Protein AF-M1EKH9-F1 (afdb_monomer)

pLDDT: mean 73.59, std 18.24, range [40.25, 94.81]

Mean predicted aligned error: 17.8 Å

Organism: Mustela putorius furo (NCBI:txid9669)

Structure (mmCIF, N/CA/C/O backbone):
data_AF-M1EKH9-F1
#
_entry.id   AF-M1EKH9-F1
#
loop_
_atom_site.group_PDB
_atom_site.id
_atom_site.type_symbol
_atom_site.label_atom_id
_atom_site.label_alt_id
_atom_site.label_comp_id
_atom_site.label_asym_id
_atom_site.label_entity_id
_atom_site.label_seq_id
_atom_site.pdbx_PDB_ins_code
_atom_site.Cartn_x
_atom_site.Cartn_y
_atom_site.Cartn_z
_atom_site.occupancy
_atom_site.B_iso_or_equiv
_atom_site.auth_seq_id
_atom_site.auth_comp_id
_atom_site.auth_asym_id
_atom_site.auth_atom_id
_atom_site.pdbx_PDB_model_num
ATOM 1 N N . GLU A 1 1 ? 71.598 10.941 -15.351 1.00 41.38 1 GLU A N 1
ATOM 2 C CA . GLU A 1 1 ? 71.543 11.525 -16.705 1.00 41.38 1 GLU A CA 1
ATOM 3 C C . GLU A 1 1 ? 71.521 10.400 -17.738 1.00 41.38 1 GLU A C 1
ATOM 5 O O . GLU A 1 1 ? 72.508 9.676 -17.786 1.00 41.38 1 GLU A O 1
ATOM 10 N N . PRO A 1 2 ? 70.474 10.187 -18.555 1.00 51.12 2 PRO A N 1
ATOM 11 C CA . PRO A 1 2 ? 69.070 10.581 -18.440 1.00 51.12 2 PRO A CA 1
ATOM 12 C C . PRO A 1 2 ? 68.125 9.358 -18.598 1.00 51.12 2 PRO A C 1
ATOM 14 O O . PRO A 1 2 ? 68.159 8.638 -19.593 1.00 51.12 2 PRO A O 1
ATOM 17 N N . LEU A 1 3 ? 67.238 9.141 -17.624 1.00 40.25 3 LEU A N 1
ATOM 18 C CA . LEU A 1 3 ? 66.106 8.217 -17.738 1.00 40.25 3 LEU A CA 1
ATOM 19 C C . LEU A 1 3 ? 64.869 9.048 -18.110 1.00 40.25 3 LEU A C 1
ATOM 21 O O . LEU A 1 3 ? 64.258 9.635 -17.229 1.00 40.25 3 LEU A O 1
ATOM 25 N N . CYS A 1 4 ? 64.507 9.122 -19.392 1.00 43.84 4 CYS A N 1
ATOM 26 C CA . CYS A 1 4 ? 63.177 9.558 -19.833 1.00 43.84 4 CYS A CA 1
ATOM 27 C C . CYS A 1 4 ? 62.818 8.802 -21.118 1.00 43.84 4 CYS A C 1
ATOM 29 O O . CYS A 1 4 ? 63.407 9.013 -22.175 1.00 43.84 4 CYS A O 1
ATOM 31 N N . LEU A 1 5 ? 61.886 7.863 -20.960 1.00 45.97 5 LEU A N 1
ATOM 32 C CA . LEU A 1 5 ? 61.400 6.902 -21.944 1.00 45.97 5 LEU A CA 1
ATOM 33 C C . LEU A 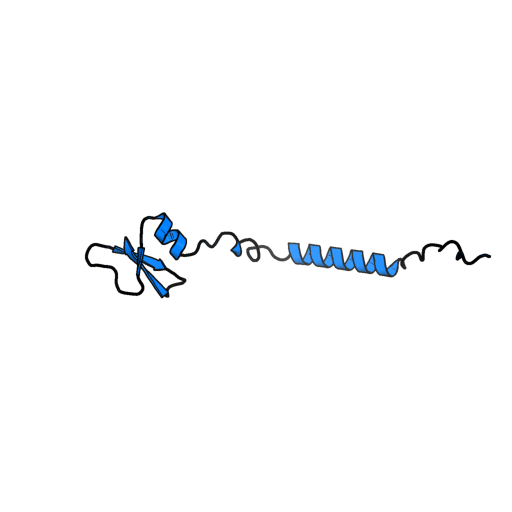1 5 ? 60.921 7.519 -23.275 1.00 45.97 5 LEU A C 1
ATOM 35 O O . LEU A 1 5 ? 60.504 8.678 -23.330 1.00 45.97 5 LEU A O 1
ATOM 39 N N . PRO A 1 6 ? 60.892 6.699 -24.343 1.00 43.41 6 PRO A N 1
ATOM 40 C CA . PRO A 1 6 ? 60.468 7.108 -25.666 1.00 43.41 6 PRO A CA 1
ATOM 41 C C . PRO A 1 6 ? 58.973 7.427 -25.700 1.00 43.41 6 PRO A C 1
ATOM 43 O O . PRO A 1 6 ? 58.149 6.755 -25.084 1.00 43.41 6 PRO A O 1
ATOM 46 N N . ARG A 1 7 ? 58.653 8.442 -26.507 1.00 49.91 7 ARG A N 1
ATOM 47 C CA . ARG A 1 7 ? 57.374 8.689 -27.181 1.00 49.91 7 ARG A CA 1
ATOM 48 C C . ARG A 1 7 ? 56.552 7.397 -27.306 1.00 49.91 7 ARG A C 1
ATOM 50 O O . ARG A 1 7 ? 56.756 6.619 -28.236 1.00 49.91 7 ARG A O 1
ATOM 57 N N . ALA A 1 8 ? 55.625 7.189 -26.369 1.00 42.00 8 ALA A N 1
ATOM 58 C CA . ALA A 1 8 ? 54.659 6.102 -26.416 1.00 42.00 8 ALA A CA 1
ATOM 59 C C . ALA A 1 8 ? 53.723 6.360 -27.599 1.00 42.00 8 ALA A C 1
ATOM 61 O O . ALA A 1 8 ? 52.715 7.064 -27.509 1.00 42.00 8 ALA A O 1
ATOM 62 N N . SER A 1 9 ? 54.132 5.843 -28.754 1.00 49.69 9 SER A N 1
ATOM 63 C CA . SER A 1 9 ? 53.280 5.700 -29.916 1.00 49.69 9 SER A CA 1
ATOM 64 C C . SER A 1 9 ? 52.066 4.901 -29.463 1.00 49.69 9 SER A C 1
ATOM 66 O O . SER A 1 9 ? 52.197 3.779 -28.976 1.00 49.69 9 SER A O 1
ATOM 68 N N . ARG A 1 10 ? 50.901 5.544 -29.538 1.00 55.59 10 ARG A N 1
ATOM 69 C CA . ARG A 1 10 ? 49.594 4.973 -29.218 1.00 55.59 10 ARG A CA 1
ATOM 70 C C . ARG A 1 10 ? 49.526 3.554 -29.797 1.00 55.59 10 ARG A C 1
ATOM 72 O O . ARG A 1 10 ? 49.571 3.434 -31.023 1.00 55.59 10 ARG A O 1
ATOM 79 N N . PRO A 1 11 ? 49.357 2.493 -28.990 1.00 45.16 11 PRO A N 1
ATOM 80 C CA . PRO A 1 11 ? 48.831 1.262 -29.534 1.00 45.16 11 PRO A CA 1
ATOM 81 C C . PRO A 1 11 ? 47.395 1.596 -29.922 1.00 45.16 11 PRO A C 1
ATOM 83 O O . PRO A 1 11 ? 46.517 1.755 -29.072 1.00 45.16 11 PRO A O 1
ATOM 86 N N . GLY A 1 12 ? 47.183 1.829 -31.217 1.00 56.97 12 GLY A N 1
ATOM 87 C CA . GLY A 1 12 ? 45.859 1.881 -31.803 1.00 56.97 12 GLY A CA 1
ATOM 88 C C . GLY A 1 12 ? 45.155 0.598 -31.404 1.00 56.97 12 GLY A C 1
ATOM 89 O O . GLY A 1 12 ? 45.491 -0.473 -31.901 1.00 56.97 12 GLY A O 1
ATOM 90 N N . LEU A 1 13 ? 44.245 0.726 -30.439 1.00 54.12 13 LEU A N 1
ATOM 91 C CA . LEU A 1 13 ? 43.397 -0.349 -29.958 1.00 54.12 13 LEU A CA 1
ATOM 92 C C . LEU A 1 13 ? 42.855 -1.087 -31.193 1.00 54.12 13 LEU A C 1
ATOM 94 O O . LEU A 1 13 ? 42.291 -0.412 -32.067 1.00 54.12 13 LEU A O 1
ATOM 98 N N . PRO A 1 14 ? 43.093 -2.406 -31.324 1.00 59.44 14 PRO A N 1
ATOM 99 C CA . PRO A 1 14 ? 42.860 -3.127 -32.567 1.00 59.44 14 PRO A CA 1
ATOM 100 C C . PRO A 1 14 ? 41.424 -2.875 -33.015 1.00 59.44 14 PRO A C 1
ATOM 102 O O . PRO A 1 14 ? 40.506 -2.917 -32.195 1.00 59.44 14 PRO A O 1
ATOM 105 N N . ALA A 1 15 ? 41.220 -2.589 -34.303 1.00 57.44 15 ALA A N 1
ATOM 106 C CA . ALA A 1 15 ? 39.896 -2.304 -34.866 1.00 57.44 15 ALA A CA 1
ATOM 107 C C . ALA A 1 15 ? 38.844 -3.361 -34.460 1.00 57.44 15 ALA A C 1
ATOM 109 O O . ALA A 1 15 ? 37.677 -3.029 -34.269 1.00 57.44 15 ALA A O 1
ATOM 110 N N . ALA A 1 16 ? 39.294 -4.598 -34.213 1.00 58.25 16 ALA A N 1
ATOM 111 C CA . ALA A 1 16 ? 38.521 -5.694 -33.640 1.00 58.25 16 ALA A CA 1
ATOM 112 C C . ALA A 1 16 ? 37.893 -5.380 -32.267 1.00 58.25 16 ALA A C 1
ATOM 114 O O . ALA A 1 16 ? 36.710 -5.635 -32.084 1.00 58.25 16 ALA A O 1
ATOM 115 N N . MET A 1 17 ? 38.628 -4.788 -31.317 1.00 65.00 17 MET A N 1
ATOM 116 C CA . MET A 1 17 ? 38.104 -4.467 -29.979 1.00 65.00 17 MET A CA 1
ATOM 117 C C . MET A 1 17 ? 37.005 -3.406 -30.054 1.00 65.00 17 MET A C 1
ATOM 119 O O . MET A 1 17 ? 35.993 -3.512 -29.373 1.00 65.00 17 MET A O 1
ATOM 123 N N . ARG A 1 18 ? 37.174 -2.410 -30.932 1.00 66.81 18 ARG A N 1
ATOM 124 C CA . ARG A 1 18 ? 36.148 -1.388 -31.176 1.00 66.81 18 ARG A CA 1
ATOM 125 C C . ARG A 1 18 ? 34.917 -1.987 -31.847 1.00 66.81 18 ARG A C 1
ATOM 127 O O . ARG A 1 18 ? 33.808 -1.683 -31.426 1.00 66.81 18 ARG A O 1
ATOM 134 N N . ALA A 1 19 ? 35.108 -2.857 -32.837 1.00 75.81 19 ALA A N 1
ATOM 135 C CA . ALA A 1 19 ? 34.017 -3.556 -33.511 1.00 75.81 19 ALA A CA 1
ATOM 136 C C . ALA A 1 19 ? 33.227 -4.456 -32.549 1.00 75.81 19 ALA A C 1
ATOM 138 O O . ALA A 1 19 ? 32.002 -4.407 -32.548 1.00 75.81 19 ALA A O 1
ATOM 139 N N . LEU A 1 20 ? 33.916 -5.202 -31.678 1.00 78.38 20 LEU A N 1
ATOM 140 C CA . LEU A 1 20 ? 33.309 -5.989 -30.602 1.00 78.38 20 LEU A CA 1
ATOM 141 C C . LEU A 1 20 ? 32.516 -5.103 -29.637 1.00 78.38 20 LEU A C 1
ATOM 143 O O . LEU A 1 20 ? 31.372 -5.422 -29.331 1.00 78.38 20 LEU A O 1
ATOM 147 N N . SER A 1 21 ? 33.065 -3.960 -29.216 1.00 78.81 21 SER A N 1
ATOM 148 C CA . SER A 1 21 ? 32.342 -3.009 -28.364 1.00 78.81 21 SER A CA 1
ATOM 149 C C . SER A 1 21 ? 31.085 -2.453 -29.037 1.00 78.81 21 SER A C 1
ATOM 151 O O . SER A 1 21 ? 30.039 -2.388 -28.399 1.00 78.81 21 SER A O 1
ATOM 153 N N . PHE A 1 22 ? 31.148 -2.084 -30.321 1.00 81.12 22 PHE A N 1
ATOM 154 C CA . PHE A 1 22 ? 29.966 -1.631 -31.063 1.00 81.12 22 PHE A CA 1
ATOM 155 C C . PHE A 1 22 ? 28.929 -2.746 -31.226 1.00 81.12 22 PHE A C 1
ATOM 157 O O . PHE A 1 22 ? 27.740 -2.492 -31.049 1.00 81.12 22 PHE A O 1
ATOM 164 N N . LEU A 1 23 ? 29.363 -3.982 -31.489 1.00 82.75 23 LEU A N 1
ATOM 165 C CA . LEU A 1 23 ? 28.482 -5.146 -31.585 1.00 82.75 23 LEU A CA 1
ATOM 166 C C . LEU A 1 23 ? 27.758 -5.411 -30.255 1.00 82.75 23 LEU A C 1
ATOM 168 O O . LEU A 1 23 ? 26.548 -5.619 -30.244 1.00 82.75 23 LEU A O 1
ATOM 172 N N . LEU A 1 24 ? 28.484 -5.340 -29.133 1.00 81.69 24 LEU A N 1
ATOM 173 C CA . LEU A 1 24 ? 27.926 -5.483 -27.787 1.00 81.69 24 LEU A CA 1
ATOM 174 C C . LEU A 1 24 ? 26.943 -4.352 -27.459 1.00 81.69 24 LEU A C 1
ATOM 176 O O . LEU A 1 24 ? 25.871 -4.621 -26.927 1.00 81.69 24 LEU A O 1
ATOM 180 N N . LEU A 1 25 ? 27.260 -3.103 -27.814 1.00 81.50 25 LEU A N 1
ATOM 181 C CA . LEU A 1 25 ? 26.357 -1.963 -27.612 1.00 81.50 25 LEU A CA 1
ATOM 182 C C . LEU A 1 25 ? 25.054 -2.120 -28.400 1.00 81.50 25 LEU A C 1
ATOM 184 O O . LEU A 1 25 ? 23.978 -1.907 -27.845 1.00 81.50 25 LEU A O 1
ATOM 188 N N . ILE A 1 26 ? 25.137 -2.532 -29.667 1.00 83.94 26 ILE A N 1
ATOM 189 C CA . ILE A 1 26 ? 23.959 -2.793 -30.500 1.00 83.94 26 ILE A CA 1
ATOM 190 C C . ILE A 1 26 ? 23.138 -3.943 -29.901 1.00 83.94 26 ILE A C 1
ATOM 192 O O . ILE A 1 26 ? 21.924 -3.810 -29.771 1.00 83.94 26 ILE A O 1
ATOM 196 N N . LEU A 1 27 ? 23.780 -5.030 -29.459 1.00 80.31 27 LEU A N 1
ATOM 197 C CA . LEU A 1 27 ? 23.102 -6.160 -28.819 1.00 80.31 27 LEU A CA 1
ATOM 198 C C . LEU A 1 27 ? 22.376 -5.746 -27.526 1.00 80.31 27 LEU A C 1
ATOM 200 O O . LEU A 1 27 ? 21.223 -6.127 -27.325 1.00 80.31 27 LEU A O 1
ATOM 204 N N . CYS A 1 28 ? 23.006 -4.933 -26.675 1.00 76.25 28 CYS A N 1
ATOM 205 C CA . CYS A 1 28 ? 22.397 -4.398 -25.455 1.00 76.25 28 CYS A CA 1
ATOM 206 C C . CYS A 1 28 ? 21.196 -3.490 -25.757 1.00 76.25 28 CYS A C 1
ATOM 208 O O . CYS A 1 28 ? 20.155 -3.602 -25.106 1.00 76.25 28 CYS A O 1
ATOM 210 N N . LEU A 1 29 ? 21.316 -2.610 -26.757 1.00 75.31 29 LEU A N 1
ATOM 211 C CA . LEU A 1 29 ? 20.236 -1.711 -27.174 1.00 75.31 29 LEU A CA 1
ATOM 212 C C . LEU A 1 29 ? 19.048 -2.488 -27.751 1.00 75.31 29 LEU A C 1
ATOM 214 O O . LEU A 1 29 ? 17.911 -2.235 -27.363 1.00 75.31 29 LEU A O 1
ATOM 218 N N . VAL A 1 30 ? 19.308 -3.478 -28.608 1.00 71.75 30 VAL A N 1
ATOM 219 C CA . VAL A 1 30 ? 18.277 -4.356 -29.182 1.00 71.75 30 VAL A CA 1
ATOM 220 C C . VAL A 1 30 ? 17.595 -5.180 -28.088 1.00 71.75 30 VAL A C 1
ATOM 222 O O . VAL A 1 30 ? 16.369 -5.247 -28.060 1.00 71.75 30 VAL A O 1
ATOM 225 N N . SER A 1 31 ? 18.354 -5.721 -27.130 1.00 66.38 31 SER A N 1
ATOM 226 C CA . SER A 1 31 ? 17.803 -6.465 -25.982 1.00 66.38 31 SER A CA 1
ATOM 227 C C . SER A 1 31 ? 16.928 -5.588 -25.080 1.00 66.38 31 SER A C 1
ATOM 229 O O . SER A 1 31 ? 15.925 -6.054 -24.548 1.00 66.38 31 SER A O 1
ATOM 231 N N . SER A 1 32 ? 17.268 -4.303 -24.946 1.00 62.91 32 SER A N 1
ATOM 232 C CA . SER A 1 32 ? 16.471 -3.331 -24.187 1.00 62.91 32 SER A CA 1
ATOM 233 C C . SER A 1 32 ? 15.184 -2.931 -24.918 1.00 62.91 32 SER A C 1
ATOM 235 O O . SER A 1 32 ? 14.196 -2.585 -24.278 1.00 62.91 32 SER A O 1
ATOM 237 N N . HIS A 1 33 ? 15.180 -2.993 -26.253 1.00 60.59 33 HIS A N 1
ATOM 238 C CA . HIS A 1 33 ? 14.032 -2.643 -27.094 1.00 60.59 33 HIS A CA 1
ATOM 239 C C . HIS A 1 33 ? 13.088 -3.831 -27.362 1.00 60.59 33 HIS A C 1
ATOM 241 O O . HIS A 1 33 ? 11.922 -3.621 -27.691 1.00 60.59 33 HIS A O 1
ATOM 247 N N . LEU A 1 34 ? 13.570 -5.074 -27.206 1.00 54.62 34 LEU A N 1
ATOM 248 C CA . LEU A 1 34 ? 12.779 -6.311 -27.315 1.00 54.62 34 LEU A CA 1
ATOM 249 C C . LEU A 1 34 ? 12.051 -6.710 -26.023 1.00 54.62 34 LEU A C 1
ATOM 251 O O . LEU A 1 34 ? 11.362 -7.728 -26.013 1.00 54.62 34 LEU A O 1
ATOM 255 N N . ALA A 1 35 ? 12.147 -5.909 -24.961 1.00 54.75 35 ALA A N 1
ATOM 256 C CA . ALA A 1 35 ? 11.259 -5.997 -23.809 1.00 54.75 35 ALA A CA 1
ATOM 257 C C . ALA A 1 35 ? 10.171 -4.911 -23.908 1.00 54.75 35 ALA A C 1
ATOM 259 O O . ALA A 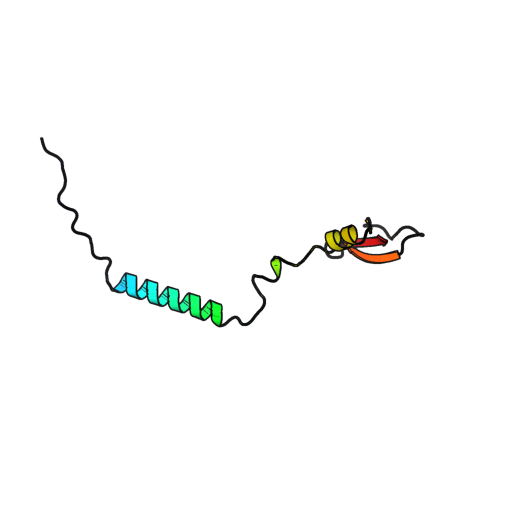1 35 ? 10.283 -3.866 -23.260 1.00 54.75 35 ALA A O 1
ATOM 260 N N . PRO A 1 36 ? 9.101 -5.103 -24.703 1.00 54.53 36 PRO A N 1
ATOM 261 C CA . PRO A 1 36 ? 7.907 -4.299 -24.530 1.00 54.53 36 PRO A CA 1
ATOM 262 C C . PRO A 1 36 ? 7.316 -4.614 -23.147 1.00 54.53 36 PRO A C 1
ATOM 264 O O . PRO A 1 36 ? 6.609 -5.598 -22.965 1.00 54.53 36 PRO A O 1
ATOM 267 N N . GLY A 1 37 ? 7.611 -3.761 -22.164 1.00 54.31 37 GLY A N 1
ATOM 268 C CA . GLY A 1 37 ? 6.802 -3.628 -20.955 1.00 54.31 37 GLY A CA 1
ATOM 269 C C . GLY A 1 37 ? 7.444 -4.048 -19.627 1.00 54.31 37 GLY A C 1
ATOM 270 O O . GLY A 1 37 ? 7.847 -5.183 -19.410 1.00 54.31 37 GLY A O 1
ATOM 271 N N . ALA A 1 38 ? 7.382 -3.111 -18.677 1.00 53.06 38 ALA A N 1
ATOM 272 C CA . ALA A 1 38 ? 6.968 -3.370 -17.292 1.00 53.06 38 ALA A CA 1
ATOM 273 C C . ALA A 1 38 ? 7.942 -4.013 -16.274 1.00 53.06 38 ALA A C 1
ATOM 275 O O . ALA A 1 38 ? 7.489 -4.407 -15.201 1.00 53.06 38 ALA A O 1
ATOM 276 N N . GLY A 1 39 ? 9.257 -4.061 -16.515 1.00 51.91 39 GLY A N 1
ATOM 277 C CA . GLY A 1 39 ? 10.205 -4.647 -15.544 1.00 51.91 39 GLY A CA 1
ATOM 278 C C . GLY A 1 39 ? 10.858 -3.678 -14.545 1.00 51.91 39 GLY A C 1
ATOM 279 O O . GLY A 1 39 ? 10.907 -3.960 -13.353 1.00 51.91 39 GLY A O 1
ATOM 280 N N . PHE A 1 40 ? 11.381 -2.536 -15.009 1.00 48.09 40 PHE A N 1
ATOM 281 C CA . PHE A 1 40 ? 12.287 -1.708 -14.187 1.00 48.09 40 PHE A CA 1
ATOM 282 C C . PHE A 1 40 ? 11.632 -0.456 -13.577 1.00 48.09 40 PHE A C 1
ATOM 284 O O . PHE A 1 40 ? 12.022 -0.011 -12.502 1.00 48.09 40 PHE A O 1
ATOM 291 N N . LEU A 1 41 ? 10.590 0.093 -14.212 1.00 50.94 41 LEU A N 1
ATOM 292 C CA . LEU A 1 41 ? 9.870 1.276 -13.705 1.00 50.94 41 LEU A CA 1
ATOM 293 C C . LEU A 1 41 ? 8.637 0.931 -12.856 1.00 50.94 41 LEU A C 1
ATOM 295 O O . LEU A 1 41 ? 8.123 1.795 -12.150 1.00 50.94 41 LEU A O 1
ATOM 299 N N . SER A 1 42 ? 8.199 -0.330 -12.853 1.00 48.56 42 SER A N 1
ATOM 300 C CA . SER A 1 42 ? 7.101 -0.796 -11.993 1.00 48.56 42 SER A CA 1
ATOM 301 C C . SER A 1 42 ? 7.483 -0.777 -10.502 1.00 48.56 42 SER A C 1
ATOM 303 O O . SER A 1 42 ? 6.617 -0.655 -9.641 1.00 48.56 42 SER A O 1
ATOM 305 N N . GLY A 1 43 ? 8.784 -0.824 -10.180 1.00 49.66 43 GLY A N 1
ATOM 306 C CA . GLY A 1 43 ? 9.293 -0.823 -8.803 1.00 49.66 43 GLY A CA 1
ATOM 307 C C . GLY A 1 43 ? 9.403 0.555 -8.135 1.00 49.66 43 GLY A C 1
ATOM 308 O O . GLY A 1 43 ? 9.485 0.626 -6.914 1.00 49.66 43 GLY A O 1
ATOM 309 N N . LEU A 1 44 ? 9.364 1.657 -8.895 1.00 50.03 44 LEU A N 1
ATOM 310 C CA . LEU A 1 44 ? 9.465 3.020 -8.339 1.00 50.03 44 LEU A CA 1
ATOM 311 C C . LEU A 1 44 ? 8.112 3.585 -7.868 1.00 50.03 44 LEU A C 1
ATOM 313 O O . LEU A 1 44 ? 8.062 4.651 -7.258 1.00 50.03 44 LEU A O 1
ATOM 317 N N . GLY A 1 45 ? 7.011 2.880 -8.149 1.00 53.09 45 GLY A N 1
ATOM 318 C CA . GLY A 1 45 ? 5.646 3.340 -7.879 1.00 53.09 45 GLY A CA 1
ATOM 319 C C . GLY A 1 45 ? 4.812 2.425 -6.987 1.00 53.09 45 GLY A C 1
ATOM 320 O O . GLY A 1 45 ? 3.687 2.798 -6.646 1.00 53.09 45 GLY A O 1
ATOM 321 N N . GLN A 1 46 ? 5.327 1.259 -6.584 1.00 60.56 46 GLN A N 1
ATOM 322 C CA . GLN A 1 46 ? 4.599 0.328 -5.724 1.00 60.56 46 GLN A CA 1
ATOM 323 C C . GLN A 1 46 ? 4.643 0.835 -4.279 1.00 60.56 46 GLN A C 1
ATOM 325 O O . GLN A 1 46 ? 5.390 0.350 -3.432 1.00 60.56 46 GLN A O 1
ATOM 330 N N . ARG A 1 47 ? 3.871 1.898 -4.019 1.00 69.75 47 ARG A N 1
ATOM 331 C CA . ARG A 1 47 ? 3.650 2.424 -2.672 1.00 69.75 47 ARG A CA 1
ATOM 332 C C . ARG A 1 47 ? 3.209 1.264 -1.795 1.00 69.75 47 ARG A C 1
ATOM 334 O O . ARG A 1 47 ? 2.258 0.563 -2.139 1.00 69.75 47 ARG A O 1
ATOM 341 N N . SER A 1 48 ? 3.923 1.063 -0.691 1.00 83.75 48 SER A N 1
ATOM 342 C CA . SER A 1 48 ? 3.587 0.006 0.252 1.00 83.75 48 SER A CA 1
ATOM 343 C C . SER A 1 48 ? 2.143 0.174 0.717 1.00 83.75 48 SER A C 1
ATOM 345 O O . SER A 1 48 ? 1.637 1.287 0.886 1.00 83.75 48 SER A O 1
ATOM 347 N N . ASP A 1 49 ? 1.473 -0.951 0.917 1.00 88.44 49 ASP A N 1
ATOM 348 C CA . ASP A 1 49 ? 0.109 -1.013 1.432 1.00 88.44 49 ASP A CA 1
ATOM 349 C C . ASP A 1 49 ? -0.030 -0.270 2.776 1.00 88.44 49 ASP A C 1
ATOM 351 O O . ASP A 1 49 ? -0.989 0.470 2.985 1.00 88.44 49 ASP A O 1
ATOM 355 N N . HIS A 1 50 ? 1.000 -0.336 3.625 1.00 90.31 50 HIS A N 1
ATOM 356 C CA . HIS A 1 50 ? 1.107 0.481 4.834 1.00 90.31 50 HIS A CA 1
ATOM 357 C C . HIS A 1 50 ? 1.116 1.989 4.526 1.00 90.31 50 HIS A C 1
ATOM 359 O O . HIS A 1 50 ? 0.340 2.736 5.119 1.00 90.31 50 HIS A O 1
ATOM 365 N N . TYR A 1 51 ? 1.938 2.459 3.581 1.00 89.75 51 TYR A N 1
ATOM 366 C CA . TYR A 1 51 ? 1.958 3.881 3.224 1.00 89.75 51 TYR A CA 1
ATOM 367 C C . TYR A 1 51 ? 0.598 4.352 2.693 1.00 89.75 51 TYR A C 1
ATOM 369 O O . TYR A 1 51 ? 0.137 5.441 3.028 1.00 89.75 51 TYR A O 1
ATOM 377 N N . MET A 1 52 ? -0.074 3.520 1.894 1.00 89.62 52 MET A N 1
ATOM 378 C CA . MET A 1 52 ? -1.416 3.814 1.388 1.00 89.62 52 MET A CA 1
ATOM 379 C C . MET A 1 52 ? -2.458 3.889 2.509 1.00 89.62 52 MET A C 1
ATOM 381 O O . MET A 1 52 ? -3.302 4.783 2.476 1.00 89.62 52 MET A O 1
ATOM 385 N N . CYS A 1 53 ? -2.377 3.004 3.506 1.00 91.88 53 CYS A N 1
ATOM 386 C CA . CYS A 1 53 ? -3.239 3.031 4.686 1.00 91.88 53 CYS A CA 1
ATOM 387 C C . CYS A 1 53 ? -3.052 4.323 5.496 1.00 91.88 53 CYS A C 1
ATOM 389 O O . CYS A 1 53 ? -4.011 5.057 5.728 1.00 91.88 53 CYS A O 1
ATOM 391 N N . ALA A 1 54 ? -1.802 4.658 5.833 1.00 90.94 54 ALA A N 1
ATOM 392 C CA . ALA A 1 54 ? -1.476 5.863 6.594 1.00 90.94 54 ALA A CA 1
ATOM 393 C C . ALA A 1 54 ? -1.881 7.146 5.848 1.00 90.94 54 ALA A C 1
ATOM 395 O O . ALA A 1 54 ? -2.419 8.076 6.443 1.00 90.94 54 ALA A O 1
ATOM 396 N N . ARG A 1 55 ? -1.697 7.188 4.520 1.00 91.88 55 ARG A N 1
ATOM 397 C CA . ARG A 1 55 ? -2.102 8.329 3.682 1.00 91.88 55 ARG A CA 1
ATOM 398 C C . ARG A 1 55 ? -3.616 8.564 3.680 1.00 91.88 55 ARG A C 1
ATOM 400 O O . ARG A 1 55 ? -4.041 9.701 3.504 1.00 91.88 55 ARG A O 1
ATOM 407 N N . LYS A 1 56 ? -4.418 7.511 3.849 1.00 90.94 56 LYS A N 1
ATOM 408 C CA . LYS A 1 56 ? 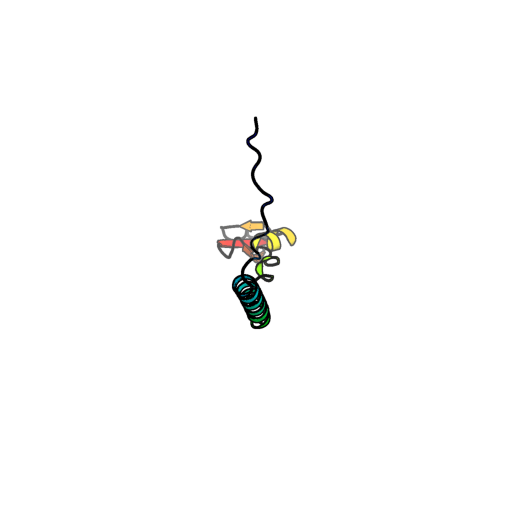-5.879 7.605 3.970 1.00 90.94 56 LYS A CA 1
ATOM 409 C C . LYS A 1 56 ? -6.350 8.017 5.373 1.00 90.94 56 LYS A C 1
ATOM 411 O O . LYS A 1 56 ? -7.537 8.261 5.543 1.00 90.94 56 LYS A O 1
ATOM 416 N N . GLY A 1 57 ? -5.443 8.113 6.349 1.00 92.31 57 GLY A N 1
ATOM 417 C CA . GLY A 1 57 ? -5.773 8.372 7.753 1.00 92.31 57 GLY A CA 1
ATOM 418 C C . GLY A 1 57 ? -6.051 7.108 8.571 1.00 92.31 57 GLY A C 1
ATOM 419 O O . GLY A 1 57 ? -6.482 7.217 9.714 1.00 92.31 57 GLY A O 1
ATOM 420 N N . GLY A 1 58 ? -5.799 5.923 8.007 1.00 93.19 58 GLY A N 1
ATOM 421 C CA . GLY A 1 58 ? -5.971 4.649 8.695 1.00 93.19 58 GLY A CA 1
ATOM 422 C C . GLY A 1 58 ? -4.757 4.245 9.531 1.00 93.19 58 GLY A C 1
ATOM 423 O O . GLY A 1 58 ? -3.661 4.799 9.416 1.00 93.19 58 GLY A O 1
ATOM 424 N N . THR A 1 59 ? -4.946 3.214 10.350 1.00 93.31 59 THR A N 1
ATOM 425 C CA . THR A 1 59 ? -3.907 2.592 11.177 1.00 93.31 59 THR A CA 1
ATOM 426 C C . THR A 1 59 ? -3.741 1.117 10.829 1.00 93.31 59 THR A C 1
ATOM 428 O O . THR A 1 59 ? -4.702 0.415 10.513 1.00 93.31 59 THR A O 1
ATOM 431 N N . CYS A 1 60 ? -2.506 0.627 10.887 1.00 93.38 60 CYS A N 1
ATOM 432 C CA . CYS A 1 60 ? -2.204 -0.775 10.626 1.00 93.38 60 CYS A CA 1
ATOM 433 C C . CYS A 1 60 ? -2.182 -1.565 11.936 1.00 93.38 60 CYS A C 1
ATOM 435 O O . CYS A 1 60 ? -1.353 -1.297 12.803 1.00 93.38 60 CYS A O 1
ATOM 437 N N . ASN A 1 61 ? -3.050 -2.569 12.059 1.00 93.25 61 ASN A N 1
ATOM 438 C CA . ASN A 1 61 ? -3.122 -3.452 13.222 1.00 93.25 61 ASN A CA 1
ATOM 439 C C . ASN A 1 61 ? -2.829 -4.902 12.819 1.00 93.25 61 ASN A C 1
ATOM 441 O O . ASN A 1 61 ? -3.406 -5.422 11.867 1.00 93.25 61 ASN A O 1
ATOM 445 N N . PHE A 1 62 ? -1.924 -5.569 13.541 1.00 92.88 62 PHE A N 1
ATOM 446 C CA . PHE A 1 62 ? -1.695 -7.014 13.381 1.00 92.88 62 PHE A CA 1
ATOM 447 C C . PHE A 1 62 ? -2.835 -7.839 13.997 1.00 92.88 62 PHE A C 1
ATOM 449 O O . PHE A 1 62 ? -3.135 -8.941 13.543 1.00 92.88 62 PHE A O 1
ATOM 456 N N . SER A 1 63 ? -3.491 -7.283 15.014 1.00 91.06 63 SER A N 1
ATOM 457 C CA . SER A 1 63 ? -4.749 -7.765 15.577 1.00 91.06 63 SER A CA 1
ATOM 458 C C . SER A 1 63 ? -5.954 -7.359 14.706 1.00 91.06 63 SER A C 1
ATOM 460 O O . SER A 1 63 ? -5.825 -6.539 13.793 1.00 91.06 63 SER A O 1
ATOM 462 N N . PRO A 1 64 ? -7.154 -7.918 14.959 1.00 90.06 64 PRO A N 1
ATOM 463 C CA . PRO A 1 64 ? -8.389 -7.428 14.352 1.00 90.06 64 PRO A CA 1
ATOM 464 C C . PRO A 1 64 ? -8.601 -5.930 14.610 1.00 90.06 64 PRO A C 1
ATOM 466 O O . PRO A 1 64 ? -8.193 -5.414 15.651 1.00 90.06 64 PRO A O 1
ATOM 469 N N . CYS A 1 65 ? -9.261 -5.247 13.672 1.00 90.75 65 CYS A N 1
ATOM 470 C CA . CYS A 1 65 ? -9.574 -3.829 13.817 1.00 90.75 65 CYS A CA 1
ATOM 471 C C . CYS A 1 65 ? -10.446 -3.577 15.063 1.00 90.75 65 CYS A C 1
ATOM 473 O O . CYS A 1 65 ? -11.350 -4.376 15.333 1.00 90.75 65 CYS A O 1
ATOM 475 N N . PRO A 1 66 ? -10.200 -2.492 15.823 1.00 89.44 66 PRO A N 1
ATOM 476 C CA . PRO A 1 66 ? -11.044 -2.123 16.954 1.00 89.44 66 PRO A CA 1
ATOM 477 C C . PRO A 1 66 ? -12.506 -1.924 16.521 1.00 89.44 66 PRO A C 1
ATOM 479 O O . PRO A 1 66 ? -12.774 -1.534 15.387 1.00 89.44 66 PRO A O 1
ATOM 482 N N . LEU A 1 67 ? -13.453 -2.171 17.435 1.00 86.50 67 LEU A N 1
ATOM 483 C CA . LEU A 1 67 ? -14.903 -2.253 17.161 1.00 86.50 67 LEU A CA 1
ATOM 484 C C . LEU A 1 67 ? -15.507 -1.048 16.413 1.00 86.50 67 LEU A C 1
ATOM 486 O O . LEU A 1 67 ? -16.510 -1.202 15.723 1.00 86.50 67 LEU A O 1
ATOM 490 N N . PHE A 1 68 ? -14.908 0.137 16.535 1.00 85.62 68 PHE A N 1
ATOM 491 C CA . PHE A 1 68 ? -15.385 1.370 15.896 1.00 85.62 68 PHE A CA 1
ATOM 492 C C . PHE A 1 68 ? -14.695 1.694 14.568 1.00 85.62 68 PHE A C 1
ATOM 494 O O . PHE A 1 68 ? -14.992 2.723 13.970 1.00 85.62 68 PHE A O 1
ATOM 501 N N . THR A 1 69 ? -13.792 0.829 14.112 1.00 89.88 69 THR A N 1
ATOM 502 C CA . THR A 1 69 ? -13.039 1.018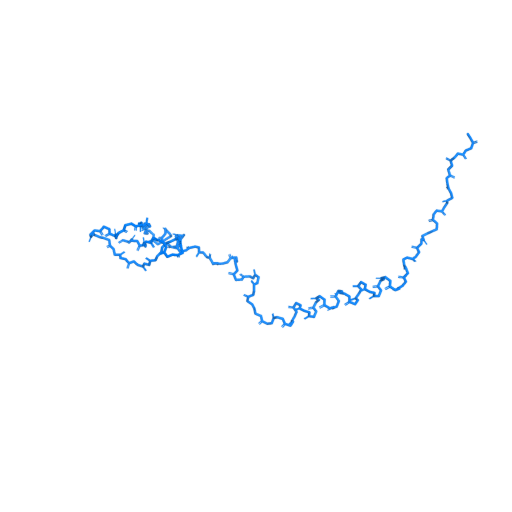 12.869 1.00 89.88 69 THR A CA 1
ATOM 503 C C . THR A 1 69 ? -13.396 -0.046 11.848 1.00 89.88 69 THR A C 1
ATOM 505 O O . THR A 1 69 ? -13.751 -1.178 12.191 1.00 89.88 69 THR A O 1
ATOM 508 N N . ARG A 1 70 ? -13.309 0.306 10.569 1.00 89.56 70 ARG A N 1
ATOM 509 C CA . ARG A 1 70 ? -13.618 -0.597 9.459 1.00 89.56 70 ARG A CA 1
ATOM 510 C C . ARG A 1 70 ? -12.342 -1.137 8.832 1.00 89.56 70 ARG A C 1
ATOM 512 O O . ARG A 1 70 ? -11.353 -0.426 8.688 1.00 89.56 70 ARG A O 1
ATOM 519 N N . LEU A 1 71 ? -12.386 -2.406 8.434 1.00 92.19 71 LEU A N 1
ATOM 520 C CA . LEU A 1 71 ? -11.320 -3.027 7.657 1.00 92.19 71 LEU A CA 1
ATOM 521 C C . LEU A 1 71 ? -11.388 -2.523 6.212 1.00 92.19 71 LEU A C 1
ATOM 523 O O . LEU A 1 71 ? -12.323 -2.871 5.495 1.00 92.19 71 LEU A O 1
ATOM 527 N N . GLU A 1 72 ? -10.395 -1.752 5.780 1.00 91.12 72 GLU A N 1
ATOM 528 C CA . GLU A 1 72 ? -10.346 -1.216 4.412 1.00 91.12 72 GLU A CA 1
ATOM 529 C C . GLU A 1 72 ? -9.301 -1.910 3.526 1.00 91.12 72 GLU A C 1
ATOM 531 O O . GLU A 1 72 ? -9.365 -1.845 2.299 1.00 91.12 72 GLU A O 1
ATOM 536 N N . GLY A 1 73 ? -8.347 -2.624 4.125 1.00 90.38 73 GLY A N 1
ATOM 537 C CA . GLY A 1 73 ? -7.330 -3.353 3.375 1.00 90.38 73 GLY A CA 1
ATOM 538 C C . GLY A 1 73 ? -6.305 -4.038 4.266 1.00 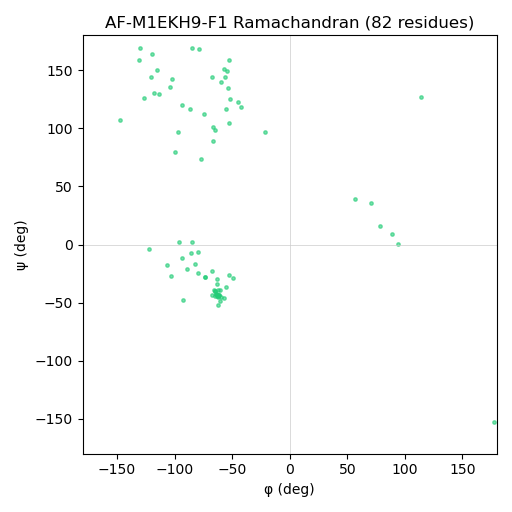90.38 73 GLY A C 1
ATOM 539 O O . GLY A 1 73 ? -6.583 -4.376 5.418 1.00 90.38 73 GLY A O 1
ATOM 540 N N . THR A 1 74 ? -5.098 -4.219 3.738 1.00 92.06 74 THR A N 1
ATOM 541 C CA . THR A 1 74 ? -3.970 -4.823 4.455 1.00 92.06 74 THR A CA 1
ATOM 542 C C . THR A 1 74 ? -2.789 -3.866 4.577 1.00 92.06 74 THR A C 1
ATOM 544 O O . THR A 1 74 ? -2.713 -2.866 3.869 1.00 92.06 74 THR A O 1
ATOM 547 N N . CYS A 1 75 ? -1.862 -4.190 5.474 1.00 93.12 75 CYS A N 1
ATOM 548 C CA . CYS A 1 75 ? -0.577 -3.522 5.629 1.00 93.12 75 CYS A CA 1
ATOM 549 C C . CYS A 1 75 ? 0.572 -4.542 5.688 1.00 93.12 75 CYS A C 1
ATOM 551 O O . CYS A 1 75 ? 0.377 -5.706 6.054 1.00 93.12 75 CYS A O 1
ATOM 553 N N . TYR A 1 76 ? 1.787 -4.071 5.393 1.00 90.88 76 TYR A N 1
ATOM 554 C CA . TYR A 1 76 ? 3.031 -4.845 5.409 1.00 90.88 76 TYR A CA 1
ATOM 555 C C . TYR A 1 76 ? 2.998 -6.089 4.506 1.00 90.88 76 TYR A C 1
ATOM 557 O O . TYR A 1 76 ? 3.504 -7.150 4.877 1.00 90.88 76 TYR A O 1
ATOM 565 N N . GLY A 1 77 ? 2.386 -5.970 3.329 1.00 87.69 77 GLY A N 1
ATOM 566 C CA . GLY A 1 77 ? 2.239 -7.056 2.363 1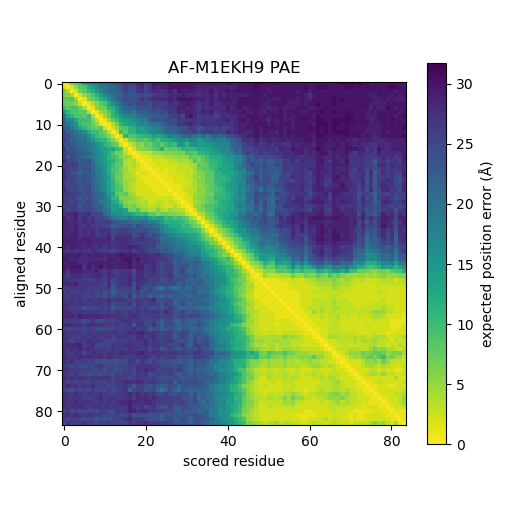.00 87.69 77 GLY A CA 1
ATOM 567 C C . GLY A 1 77 ? 1.257 -8.136 2.818 1.00 87.69 77 GLY A C 1
ATOM 568 O O . GLY A 1 77 ? 1.509 -9.314 2.588 1.00 87.69 77 GLY A O 1
ATOM 569 N N . GLY A 1 78 ? 0.176 -7.759 3.508 1.00 88.12 78 GLY A N 1
ATOM 570 C CA . GLY A 1 78 ? -0.844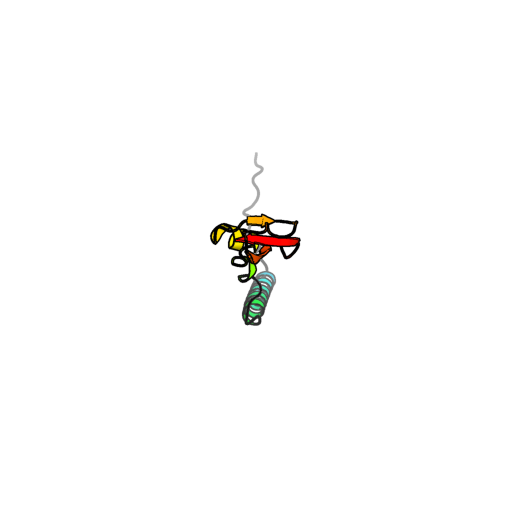 -8.712 3.970 1.00 88.12 78 GLY A CA 1
ATOM 571 C C . GLY A 1 78 ? -0.661 -9.239 5.395 1.00 88.12 78 GLY A C 1
ATOM 572 O O . GLY A 1 78 ? -1.475 -10.037 5.853 1.00 88.12 78 GLY A O 1
ATOM 573 N N . LYS A 1 79 ? 0.381 -8.808 6.116 1.00 90.94 79 LYS A N 1
ATOM 574 C CA . LYS A 1 79 ? 0.659 -9.274 7.489 1.00 90.94 79 LYS A CA 1
ATOM 575 C C . LYS A 1 79 ? -0.205 -8.591 8.547 1.00 90.94 79 LYS A C 1
ATOM 577 O O . LYS A 1 79 ? -0.401 -9.143 9.623 1.00 90.94 79 LYS A O 1
ATOM 582 N N . ALA A 1 80 ? -0.690 -7.393 8.251 1.00 94.00 80 ALA A N 1
ATOM 583 C CA . ALA A 1 80 ? -1.563 -6.624 9.122 1.00 94.00 80 ALA A CA 1
ATOM 584 C C . ALA A 1 80 ? -2.792 -6.137 8.355 1.00 94.00 80 ALA A C 1
ATOM 586 O O . ALA A 1 80 ? -2.864 -6.208 7.126 1.00 94.00 80 ALA A O 1
ATOM 587 N N . LYS A 1 81 ? -3.763 -5.628 9.100 1.00 94.50 81 LYS A N 1
ATOM 588 C CA . LYS A 1 81 ? -5.022 -5.082 8.611 1.00 94.50 81 LYS A CA 1
ATOM 589 C C . LYS A 1 81 ? -4.985 -3.558 8.658 1.00 94.50 81 LYS A C 1
ATOM 591 O O . LYS A 1 81 ? -4.532 -2.990 9.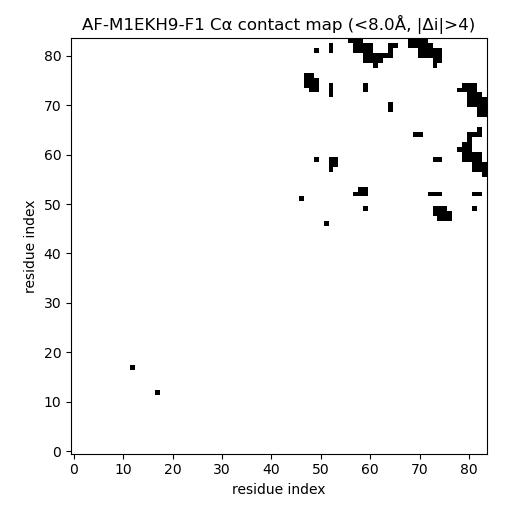647 1.00 94.50 81 LYS A O 1
ATOM 596 N N . CYS A 1 82 ? -5.451 -2.911 7.594 1.00 94.81 82 CYS A N 1
ATOM 597 C CA . CYS A 1 82 ? -5.648 -1.465 7.558 1.00 94.81 82 CYS A CA 1
ATOM 598 C C . CYS A 1 82 ? -7.038 -1.134 8.110 1.00 94.81 82 CYS A C 1
ATOM 600 O O . CYS A 1 82 ? -8.044 -1.558 7.533 1.00 94.81 82 CYS A O 1
ATOM 602 N N . CYS A 1 83 ? -7.073 -0.403 9.220 1.00 94.06 83 CYS A N 1
ATOM 603 C CA . CYS A 1 83 ? -8.274 -0.037 9.959 1.00 94.06 83 CYS A CA 1
ATOM 604 C C . CYS A 1 83 ? -8.494 1.478 9.879 1.00 94.06 83 CYS A C 1
ATOM 606 O O . CYS A 1 83 ? -7.564 2.240 10.150 1.00 94.06 83 CYS A O 1
ATOM 608 N N . MET A 1 84 ? -9.706 1.892 9.517 1.00 91.25 84 MET A N 1
ATOM 609 C CA . MET A 1 84 ? -10.129 3.293 9.370 1.00 91.25 84 MET A CA 1
ATOM 610 C C . MET A 1 84 ? -11.156 3.653 10.432 1.00 91.25 84 MET A C 1
ATOM 612 O O . MET A 1 84 ? -12.070 2.818 10.634 1.00 91.25 84 MET A O 1
#

Foldseek 3Di:
DDDDDDDPDDPPPPVVVVVVVVVVVVVVVVVVVVPPDDDPVVVVPCQFPQNVLVVVVWDWALDDEPPVWDFPAHGPVRNTTTTD

Secondary structure (DSSP, 8-state):
--------------HHHHHHHHHHHHHHHHHHHS--S-SSSGGGS---HHHHHHHTT-EEESSPPPTTS-EEEEETTTTEEEE-

Radius of gyration: 29.36 Å; Cα contacts (8 Å, |Δi|>4): 75; chains: 1; bounding box: 87×21×52 Å

Nearest PDB structures (foldseek):
  2nls-assembly1_A  TM=9.680E-01  e=1.362E-04  Homo sapiens
  2nlb-assembly1_A  TM=9.642E-01  e=1.559E-04  Homo sapiens
  1iju-assembly2_B  TM=9.452E-01  e=2.041E-04  unclassified
  2nlb-assembly2_B  TM=9.365E-01  e=2.183E-04  Homo sapiens
  2nlq-assembly10_C-5  TM=9.407E-01  e=2.498E-04  Homo sap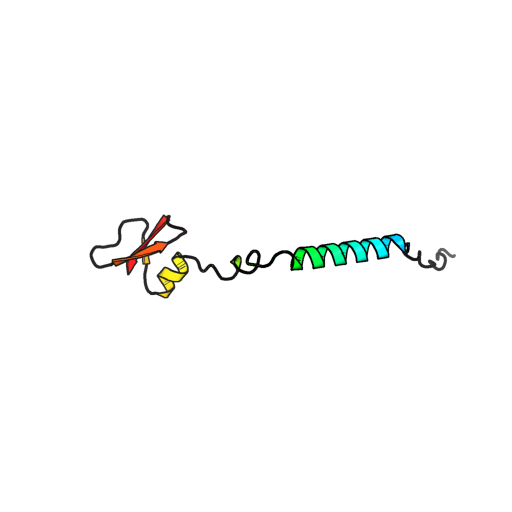iens

InterPro domains:
  IPR001855 Beta-defensin-like domain [PF00711] (49-83)

Sequence (84 aa):
EPLCLPRASRPGLPAAMRALSFLLLILCLVSSHLAPGAGFLSGLGQRSDHYMCARKGGTCNFSPCPLFTRLEGTCYGGKAKCCM

Solvent-accessible surface area (backbone atoms only — not comparable to full-atom values): 5232 Å² total; per-residue (Å²): 140,83,93,76,82,76,86,78,72,74,79,72,74,53,70,64,61,56,50,51,51,51,52,51,52,51,50,53,53,50,58,60,66,71,54,87,70,81,75,77,69,57,70,82,67,67,71,50,45,42,57,54,30,48,74,74,70,24,46,74,31,78,57,81,62,57,93,92,35,46,80,79,51,41,10,76,86,66,68,23,34,15,24,74